Protein AF-A0A2T2W6N5-F1 (afdb_monomer_lite)

Structure (mmCIF, N/CA/C/O backbone):
data_AF-A0A2T2W6N5-F1
#
_entry.id   AF-A0A2T2W6N5-F1
#
loop_
_atom_site.group_PDB
_atom_site.id
_atom_site.type_symbol
_atom_site.label_atom_id
_atom_site.label_alt_id
_atom_site.label_comp_id
_atom_site.label_asym_id
_atom_site.label_entity_id
_atom_site.label_seq_id
_atom_site.pdbx_PDB_ins_code
_atom_site.Cartn_x
_atom_site.Cartn_y
_atom_site.Cartn_z
_atom_site.occupancy
_atom_site.B_iso_or_equiv
_atom_site.auth_seq_id
_atom_site.auth_comp_id
_atom_site.auth_asym_id
_atom_site.auth_atom_id
_atom_site.pdbx_PDB_model_num
ATOM 1 N N . MET A 1 1 ? 14.825 6.687 1.828 1.00 52.62 1 MET A N 1
ATOM 2 C CA . MET A 1 1 ? 13.732 6.452 0.862 1.00 52.62 1 MET A CA 1
ATOM 3 C C . MET A 1 1 ? 13.817 5.022 0.362 1.00 52.62 1 MET A 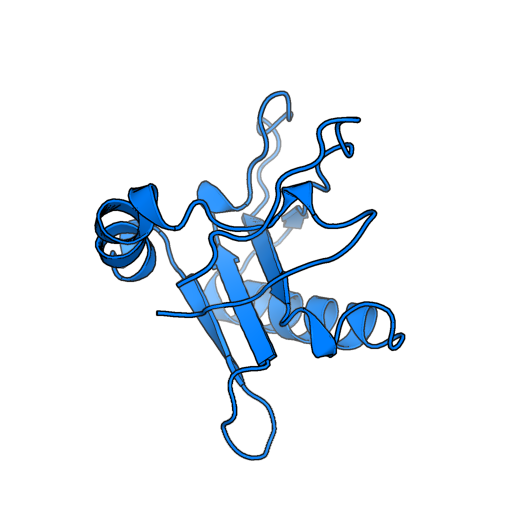C 1
ATOM 5 O O . MET A 1 1 ? 14.903 4.457 0.361 1.00 52.62 1 MET A O 1
ATOM 9 N N . VAL A 1 2 ? 12.685 4.425 0.011 1.00 59.97 2 VAL A N 1
ATOM 10 C CA . VAL A 1 2 ? 12.598 3.032 -0.422 1.00 59.97 2 VAL A CA 1
ATOM 11 C C . VAL A 1 2 ? 13.026 2.925 -1.896 1.00 59.97 2 VAL A C 1
ATOM 13 O O . VAL A 1 2 ? 12.306 3.387 -2.770 1.00 59.97 2 VAL A O 1
ATOM 16 N N . GLY A 1 3 ? 14.206 2.361 -2.173 1.00 71.75 3 GLY A N 1
ATOM 17 C CA . GLY A 1 3 ? 14.772 2.234 -3.529 1.00 71.75 3 GLY A CA 1
ATOM 18 C C . GLY A 1 3 ? 14.393 0.928 -4.234 1.00 71.75 3 GLY A C 1
ATOM 19 O O . GLY A 1 3 ? 15.275 0.185 -4.658 1.00 71.75 3 GLY A O 1
ATOM 20 N N . TRP A 1 4 ? 13.104 0.578 -4.277 1.00 85.62 4 TRP A N 1
ATOM 21 C CA . TRP A 1 4 ? 12.663 -0.674 -4.905 1.00 85.62 4 TRP A CA 1
ATOM 22 C C . TRP A 1 4 ? 12.628 -0.549 -6.426 1.00 85.62 4 TRP A C 1
ATOM 24 O O . TRP A 1 4 ? 12.006 0.361 -6.965 1.00 85.62 4 TRP A O 1
ATOM 34 N N . CYS A 1 5 ? 13.277 -1.502 -7.091 1.00 86.94 5 CYS A N 1
ATOM 35 C CA . CYS A 1 5 ? 13.325 -1.624 -8.541 1.00 86.94 5 CYS A CA 1
ATOM 36 C C . CYS A 1 5 ? 12.637 -2.925 -8.958 1.00 86.94 5 CYS A C 1
ATOM 38 O O . CYS A 1 5 ? 13.043 -4.015 -8.541 1.00 86.94 5 CYS A O 1
ATOM 40 N N . TYR A 1 6 ? 11.592 -2.800 -9.760 1.00 87.06 6 TYR A N 1
ATOM 41 C CA . TYR A 1 6 ? 10.828 -3.876 -10.360 1.00 87.06 6 TYR A CA 1
ATOM 42 C C . TYR A 1 6 ? 11.270 -4.071 -11.810 1.00 87.06 6 TYR A C 1
ATOM 44 O O . TYR A 1 6 ? 11.412 -3.111 -12.570 1.00 87.06 6 TYR A O 1
ATOM 52 N N . GLY A 1 7 ? 11.480 -5.329 -12.192 1.00 85.50 7 GLY A N 1
ATOM 53 C CA . GLY A 1 7 ? 11.613 -5.717 -13.593 1.00 85.50 7 GLY A CA 1
ATOM 54 C C . GLY A 1 7 ? 10.250 -5.947 -14.243 1.00 85.50 7 GLY A C 1
ATOM 55 O O . GLY A 1 7 ? 9.219 -5.970 -13.568 1.00 85.50 7 GLY A O 1
ATOM 56 N N . PHE A 1 8 ? 10.260 -6.184 -15.554 1.00 82.38 8 PHE A N 1
ATOM 57 C CA . PHE A 1 8 ? 9.063 -6.566 -16.302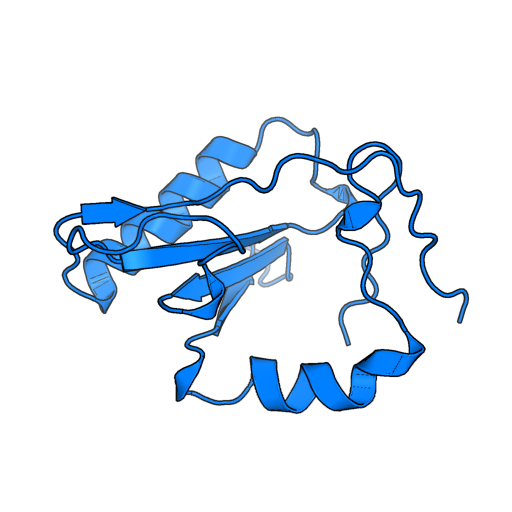 1.00 82.38 8 PHE A CA 1
ATOM 58 C C . PHE A 1 8 ? 8.368 -7.794 -15.674 1.00 82.38 8 PHE A C 1
ATOM 60 O O . PHE A 1 8 ? 9.062 -8.742 -15.288 1.00 82.38 8 PHE A O 1
ATOM 67 N N . PRO A 1 9 ? 7.023 -7.825 -15.583 1.00 84.50 9 PRO A N 1
ATOM 68 C CA . PRO A 1 9 ? 6.052 -6.836 -16.080 1.00 84.50 9 PRO A CA 1
ATOM 69 C C . PRO A 1 9 ? 5.644 -5.759 -15.058 1.00 84.50 9 PRO A C 1
ATOM 71 O O . PRO A 1 9 ? 4.635 -5.090 -15.241 1.00 84.50 9 PRO A O 1
ATOM 74 N N . TYR A 1 10 ? 6.369 -5.626 -13.946 1.00 85.38 10 TYR A N 1
ATOM 75 C CA . TYR A 1 10 ? 6.002 -4.752 -12.824 1.00 85.38 10 TYR A CA 1
ATOM 76 C C . TYR A 1 10 ? 6.746 -3.414 -12.827 1.00 85.38 10 TYR A C 1
ATOM 78 O O . TYR A 1 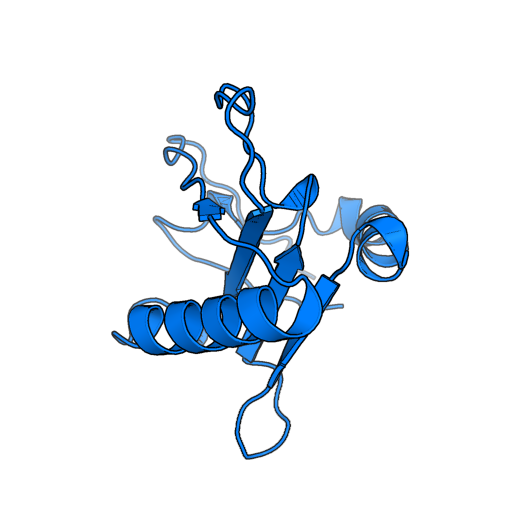10 ? 6.628 -2.636 -11.882 1.00 85.38 10 TYR A O 1
ATOM 86 N N . ASP A 1 11 ? 7.525 -3.145 -13.868 1.00 85.81 11 ASP A N 1
ATOM 87 C CA . ASP A 1 11 ? 8.361 -1.960 -14.004 1.00 85.81 11 ASP A CA 1
ATOM 88 C C . ASP A 1 11 ? 7.551 -0.655 -13.987 1.00 85.81 11 ASP A C 1
ATOM 90 O O . ASP A 1 11 ? 8.051 0.354 -13.500 1.00 85.81 11 ASP A O 1
ATOM 94 N N . ASP A 1 12 ? 6.266 -0.693 -14.350 1.00 83.31 12 ASP A N 1
ATOM 95 C CA . ASP A 1 12 ? 5.319 0.425 -14.214 1.00 83.31 12 ASP A CA 1
ATOM 96 C C . ASP A 1 12 ? 5.199 1.005 -12.787 1.00 83.31 12 ASP A C 1
ATOM 98 O O . ASP A 1 12 ? 4.822 2.177 -12.635 1.00 83.31 12 ASP A O 1
ATOM 102 N N . TYR A 1 13 ? 5.547 0.216 -11.762 1.00 83.44 13 TYR A N 1
ATOM 103 C CA . TYR A 1 13 ? 5.550 0.606 -10.346 1.00 83.44 13 TYR A CA 1
ATOM 104 C C . TYR A 1 13 ? 6.873 1.212 -9.861 1.00 83.44 13 TYR A C 1
ATOM 106 O O . TYR A 1 13 ? 6.969 1.608 -8.697 1.00 83.44 13 TYR A O 1
ATOM 114 N N . ASN A 1 14 ? 7.898 1.289 -10.714 1.00 86.06 14 ASN A N 1
ATOM 115 C CA . ASN A 1 14 ? 9.142 1.964 -10.362 1.00 86.06 14 ASN A CA 1
ATOM 116 C C . ASN A 1 14 ? 8.874 3.441 -10.073 1.00 86.06 14 ASN A C 1
ATOM 118 O O . ASN A 1 14 ? 8.269 4.152 -10.880 1.00 86.06 14 ASN A O 1
ATOM 122 N N . LEU A 1 15 ? 9.340 3.894 -8.909 1.00 78.44 15 LEU A N 1
ATOM 123 C CA . LEU A 1 15 ? 9.285 5.303 -8.556 1.00 78.44 15 LEU A CA 1
ATOM 124 C C . LEU A 1 15 ? 10.295 6.074 -9.403 1.00 78.44 15 LEU A C 1
ATOM 126 O O . LEU A 1 15 ? 11.436 5.649 -9.590 1.00 78.44 15 LEU A O 1
ATOM 130 N N . ASP A 1 16 ? 9.858 7.227 -9.890 1.00 75.06 16 ASP A N 1
ATOM 131 C CA . ASP A 1 16 ? 10.728 8.184 -10.553 1.00 75.06 16 ASP A CA 1
ATOM 132 C C . ASP A 1 16 ? 11.637 8.832 -9.499 1.00 75.06 16 ASP A C 1
ATOM 134 O O . ASP A 1 16 ? 11.156 9.505 -8.581 1.00 75.06 16 ASP A O 1
ATOM 138 N N . ALA A 1 17 ? 12.944 8.576 -9.594 1.00 66.81 17 ALA A N 1
ATOM 139 C CA . ALA A 1 17 ? 13.926 9.028 -8.611 1.00 66.81 17 ALA A CA 1
ATOM 140 C C . ALA A 1 17 ? 13.949 10.560 -8.489 1.00 66.81 17 ALA A C 1
ATOM 142 O O . ALA A 1 17 ? 14.138 11.088 -7.388 1.00 66.81 17 ALA A O 1
ATOM 143 N N . ASP A 1 18 ? 13.645 11.268 -9.578 1.00 68.88 18 ASP A N 1
ATOM 144 C CA . ASP A 1 18 ? 13.618 12.729 -9.613 1.00 68.88 18 ASP A CA 1
ATOM 145 C C . ASP A 1 18 ? 12.417 13.302 -8.839 1.00 68.88 18 ASP A C 1
ATOM 147 O O . ASP A 1 18 ? 12.461 14.432 -8.351 1.00 68.88 18 ASP A O 1
ATOM 151 N N . LYS A 1 19 ? 11.370 12.493 -8.619 1.00 68.75 19 LYS A N 1
ATOM 152 C CA . LYS A 1 19 ? 10.152 12.862 -7.867 1.00 68.75 19 LYS A CA 1
ATOM 153 C C . LYS A 1 19 ? 10.185 12.458 -6.395 1.00 68.75 19 LYS A C 1
ATOM 155 O O . LYS A 1 19 ? 9.232 12.695 -5.655 1.00 68.75 19 LYS A O 1
ATOM 160 N N . SER A 1 20 ? 11.292 11.872 -5.945 1.00 67.06 20 SER A N 1
ATOM 161 C CA . SER A 1 20 ? 11.519 11.452 -4.557 1.00 67.06 20 SER A CA 1
ATOM 162 C C . SER A 1 20 ? 11.133 12.521 -3.521 1.00 67.06 20 SER A C 1
ATOM 164 O O . SER A 1 20 ? 10.426 12.233 -2.551 1.00 67.06 20 SER A O 1
ATOM 166 N N . HIS A 1 21 ? 11.549 13.767 -3.744 1.00 67.56 21 HIS A N 1
ATOM 167 C CA . HIS A 1 21 ? 11.325 14.892 -2.832 1.00 67.56 21 HIS A CA 1
ATOM 168 C C . HIS A 1 21 ? 9.838 15.233 -2.627 1.00 67.56 21 HIS A C 1
ATOM 170 O O . HIS A 1 21 ? 9.466 15.703 -1.554 1.00 67.56 21 HIS A O 1
ATOM 176 N N . GLU A 1 22 ? 8.983 14.951 -3.612 1.00 71.75 22 GLU A N 1
ATOM 177 C CA . GLU A 1 22 ? 7.536 15.199 -3.554 1.00 71.75 22 GLU A CA 1
ATOM 178 C C . GLU A 1 22 ? 6.774 14.036 -2.901 1.00 71.75 22 GLU A C 1
ATOM 180 O O . GLU A 1 22 ? 5.757 14.238 -2.238 1.00 71.75 22 GLU A O 1
ATOM 185 N N . ILE A 1 23 ? 7.293 12.812 -3.035 1.00 78.75 23 ILE A N 1
ATOM 186 C CA . ILE A 1 23 ? 6.659 11.595 -2.510 1.00 78.75 23 ILE A CA 1
ATOM 187 C C . ILE A 1 23 ? 6.780 11.523 -0.982 1.00 78.75 23 ILE A C 1
ATOM 189 O O . ILE A 1 23 ? 5.846 11.103 -0.301 1.00 78.75 23 ILE A O 1
ATOM 193 N N . SER A 1 24 ? 7.917 11.937 -0.410 1.00 80.81 24 SER A N 1
ATOM 194 C CA . SER A 1 24 ? 8.152 11.758 1.031 1.00 80.81 24 SER A CA 1
ATOM 195 C C . SER A 1 24 ? 7.143 12.497 1.925 1.00 80.81 24 SER A C 1
ATOM 197 O O . SER A 1 24 ? 6.654 11.860 2.857 1.00 80.81 24 SER A O 1
ATOM 199 N N . PRO A 1 25 ? 6.801 13.784 1.693 1.00 87.62 25 PRO A N 1
ATOM 200 C CA . PRO A 1 25 ? 5.775 14.475 2.478 1.00 87.62 25 PRO A CA 1
ATOM 201 C C . PRO A 1 25 ? 4.389 13.842 2.327 1.00 87.62 25 PRO A C 1
ATOM 203 O O . PRO A 1 25 ? 3.646 13.759 3.300 1.00 87.62 25 PRO A O 1
ATOM 206 N N . TYR A 1 26 ? 4.063 13.356 1.126 1.00 88.12 26 TYR A N 1
ATOM 207 C CA . TYR A 1 26 ? 2.785 12.708 0.846 1.00 88.12 26 TYR A CA 1
ATOM 208 C C . TYR A 1 26 ? 2.601 11.424 1.668 1.00 88.12 26 TYR A C 1
ATOM 210 O O . TYR A 1 26 ? 1.558 11.235 2.288 1.00 88.12 26 TYR A O 1
ATOM 218 N N . LEU A 1 27 ? 3.634 10.578 1.747 1.00 86.94 27 LEU A N 1
ATOM 219 C CA . LEU A 1 27 ? 3.585 9.317 2.498 1.00 86.94 27 LEU A CA 1
ATOM 220 C C . LEU A 1 27 ? 3.458 9.502 4.018 1.00 86.94 27 LEU A C 1
ATOM 222 O O . LEU A 1 27 ? 2.988 8.595 4.698 1.00 86.94 27 LEU A O 1
ATOM 226 N N . VAL A 1 28 ? 3.909 10.636 4.565 1.00 89.38 28 VAL A N 1
ATOM 227 C CA . VAL A 1 28 ? 3.875 10.897 6.017 1.00 89.38 28 VAL A CA 1
ATOM 228 C C . VAL A 1 28 ? 2.716 11.792 6.449 1.00 89.38 28 VAL A C 1
ATOM 230 O O . VAL A 1 28 ? 2.518 11.964 7.651 1.00 89.38 28 VAL A O 1
ATOM 233 N N . ASP A 1 29 ? 1.949 12.358 5.511 1.00 92.62 29 ASP A N 1
ATOM 234 C CA . ASP A 1 29 ? 0.731 13.098 5.842 1.00 92.62 29 ASP A CA 1
ATOM 235 C C . ASP A 1 29 ? -0.319 12.116 6.398 1.00 92.62 29 ASP A C 1
ATOM 237 O O . ASP A 1 29 ? -0.764 11.213 5.678 1.00 92.62 29 ASP A O 1
ATOM 241 N N . PRO A 1 30 ? -0.771 12.286 7.658 1.00 91.25 30 PRO A N 1
ATOM 242 C CA . PRO A 1 30 ? -1.775 11.414 8.261 1.00 91.25 30 PRO A CA 1
ATOM 243 C C . PRO A 1 30 ? -3.086 11.321 7.470 1.00 91.25 30 PRO A C 1
ATOM 245 O O . PRO A 1 30 ? -3.823 10.354 7.641 1.00 91.25 30 PRO A O 1
ATOM 248 N N . LYS A 1 31 ? -3.396 12.304 6.613 1.00 92.81 31 LYS A N 1
ATOM 249 C CA . LYS A 1 31 ? -4.591 12.293 5.754 1.00 92.81 31 LYS A CA 1
ATOM 250 C C . LYS A 1 31 ? -4.550 11.218 4.672 1.00 92.81 31 LYS A C 1
ATOM 252 O O . LYS A 1 31 ? -5.612 10.800 4.222 1.00 92.81 31 LYS A O 1
ATOM 257 N N . ASN A 1 32 ? -3.356 10.794 4.263 1.00 93.06 32 ASN A N 1
ATOM 258 C CA . ASN A 1 32 ? -3.172 9.778 3.226 1.00 93.06 32 ASN A CA 1
ATOM 259 C C . ASN A 1 32 ? -3.100 8.351 3.804 1.00 93.06 32 ASN A C 1
ATOM 261 O O . ASN A 1 32 ? -3.100 7.383 3.051 1.00 93.06 32 ASN A O 1
ATOM 265 N N . ASP A 1 33 ? -3.065 8.234 5.137 1.00 95.62 33 ASP A N 1
ATOM 266 C CA . ASP A 1 33 ? -3.233 6.996 5.908 1.00 95.62 33 ASP A CA 1
ATOM 267 C C . ASP A 1 33 ? -2.369 5.818 5.427 1.00 95.62 33 ASP A C 1
ATOM 269 O O . ASP A 1 33 ? -2.849 4.701 5.214 1.00 95.62 33 ASP A O 1
ATOM 273 N N . PHE A 1 34 ? -1.073 6.084 5.259 1.00 95.31 34 PHE A N 1
ATOM 274 C CA . PHE A 1 34 ? -0.070 5.083 4.913 1.00 95.31 34 PHE A CA 1
ATOM 275 C C . PHE A 1 34 ? 0.447 4.320 6.135 1.00 95.31 34 PHE A C 1
ATOM 277 O O . PHE A 1 34 ? 0.686 4.881 7.206 1.00 95.31 34 PHE A O 1
ATOM 284 N N . TRP A 1 35 ? 0.705 3.029 5.936 1.00 94.75 35 TRP A N 1
ATOM 285 C CA . TRP A 1 35 ? 1.220 2.112 6.947 1.00 94.75 35 TRP A CA 1
ATOM 286 C C . TRP A 1 35 ? 2.328 1.237 6.377 1.00 94.75 35 TRP A C 1
ATOM 288 O O . TRP A 1 35 ? 2.248 0.753 5.249 1.00 94.75 35 TRP A O 1
ATOM 298 N N . ALA A 1 36 ? 3.354 0.989 7.188 1.00 94.31 36 ALA A N 1
ATOM 299 C CA . ALA A 1 36 ? 4.397 0.027 6.865 1.00 94.31 36 ALA A CA 1
ATOM 300 C C . ALA A 1 36 ? 3.910 -1.410 7.104 1.00 94.31 36 ALA A C 1
ATOM 302 O O . ALA A 1 36 ? 3.284 -1.708 8.123 1.00 94.31 36 ALA A O 1
ATOM 303 N N . ILE A 1 37 ? 4.267 -2.316 6.196 1.00 95.19 37 ILE A N 1
ATOM 304 C CA . ILE A 1 37 ? 4.113 -3.760 6.371 1.00 95.19 37 ILE A CA 1
ATOM 305 C C . ILE A 1 37 ? 5.475 -4.310 6.787 1.00 95.19 37 ILE A C 1
ATOM 307 O O . ILE A 1 37 ? 6.429 -4.289 6.004 1.00 95.19 37 ILE A O 1
ATOM 311 N N . LEU A 1 38 ? 5.559 -4.786 8.027 1.00 95.12 38 LEU A N 1
ATOM 312 C CA . LEU A 1 38 ? 6.783 -5.329 8.610 1.00 95.12 38 LEU A CA 1
ATOM 313 C C . LEU A 1 38 ? 6.687 -6.849 8.756 1.00 95.12 38 LEU A C 1
ATOM 315 O O . LEU A 1 38 ? 5.623 -7.382 9.084 1.00 95.12 38 LEU A O 1
ATOM 319 N N . ASN A 1 39 ? 7.801 -7.550 8.554 1.00 93.25 39 ASN A N 1
ATOM 320 C CA . ASN A 1 39 ? 7.891 -8.962 8.920 1.00 93.25 39 ASN A CA 1
ATOM 321 C C . ASN A 1 39 ? 8.098 -9.149 10.433 1.00 93.25 39 ASN A C 1
ATOM 323 O O . ASN A 1 39 ? 8.156 -8.195 11.210 1.00 93.25 39 ASN A O 1
ATOM 327 N N . ARG A 1 40 ? 8.223 -10.409 10.868 1.00 92.38 40 ARG A N 1
ATOM 328 C CA . ARG A 1 40 ? 8.415 -10.754 12.288 1.00 92.38 40 ARG A CA 1
ATOM 329 C C . ARG A 1 40 ? 9.728 -10.228 12.869 1.00 92.38 40 ARG A C 1
ATOM 331 O O . ARG A 1 40 ? 9.828 -10.093 14.082 1.00 92.38 40 ARG A O 1
ATOM 338 N N . GLN A 1 41 ? 10.716 -9.959 12.022 1.00 95.50 41 GLN A N 1
ATOM 339 C CA . GLN A 1 41 ? 12.010 -9.390 12.384 1.00 95.50 41 GLN A CA 1
ATOM 340 C C . GLN A 1 41 ? 11.979 -7.851 12.408 1.00 95.50 41 GLN A C 1
ATOM 342 O O . GLN A 1 41 ? 12.980 -7.231 12.752 1.00 95.50 41 GLN A O 1
ATOM 347 N N . GLY A 1 42 ? 10.841 -7.227 12.077 1.00 94.25 42 GLY A N 1
ATOM 348 C CA . GLY A 1 42 ? 10.697 -5.773 12.002 1.00 94.25 42 GLY A CA 1
ATOM 349 C C . GLY A 1 42 ? 11.213 -5.165 10.696 1.00 94.25 42 GLY A C 1
ATOM 350 O O . GLY A 1 42 ? 11.332 -3.947 10.600 1.00 94.25 42 GLY A O 1
ATOM 351 N N . GLU A 1 43 ? 11.516 -5.979 9.685 1.00 94.44 43 GLU A N 1
ATOM 352 C CA . GLU A 1 43 ? 12.018 -5.500 8.398 1.00 94.44 43 GLU A CA 1
ATOM 353 C C . GLU A 1 43 ? 10.866 -5.082 7.482 1.00 94.44 43 GLU A C 1
ATOM 355 O O . GLU A 1 43 ? 9.823 -5.739 7.426 1.00 94.44 43 GLU A O 1
ATOM 360 N N . LEU A 1 44 ? 11.078 -4.009 6.716 1.00 93.25 44 LEU A N 1
ATOM 361 C CA . LEU A 1 44 ? 10.103 -3.497 5.759 1.00 93.25 44 LEU A CA 1
ATOM 362 C C . LEU A 1 44 ? 9.941 -4.456 4.569 1.00 93.25 44 LEU A C 1
ATOM 364 O O . LEU A 1 44 ? 10.869 -4.641 3.774 1.00 93.25 44 LEU A O 1
ATOM 368 N N . GLU A 1 45 ? 8.745 -5.022 4.424 1.00 95.00 45 GLU A N 1
ATOM 369 C CA . GLU A 1 45 ? 8.356 -5.873 3.291 1.00 95.00 45 GLU A CA 1
ATOM 370 C C . GLU A 1 45 ? 7.381 -5.180 2.332 1.00 95.00 45 GLU A C 1
ATOM 372 O O . GLU A 1 45 ? 7.199 -5.636 1.205 1.00 95.00 45 GLU A O 1
ATOM 377 N N . GLY A 1 46 ? 6.748 -4.088 2.753 1.00 93.25 46 GLY A N 1
ATOM 378 C CA . GLY A 1 46 ? 5.702 -3.435 1.978 1.00 93.25 46 GLY A CA 1
ATOM 379 C C . GLY A 1 46 ? 5.170 -2.174 2.645 1.00 93.25 46 GLY A C 1
ATOM 380 O O . GLY A 1 46 ? 5.599 -1.794 3.735 1.00 93.25 46 GLY A O 1
ATOM 381 N N . PHE A 1 47 ? 4.182 -1.570 2.008 1.00 93.50 47 PHE A N 1
ATOM 382 C CA . PHE A 1 47 ? 3.323 -0.546 2.584 1.00 93.50 47 PHE A CA 1
ATOM 383 C C . PHE A 1 47 ? 1.882 -0.753 2.114 1.00 93.50 47 PHE A C 1
ATOM 385 O O . PHE A 1 47 ? 1.632 -1.411 1.099 1.00 93.50 47 PHE A O 1
ATOM 392 N N . CYS A 1 48 ? 0.935 -0.177 2.842 1.00 95.38 48 CYS A N 1
ATOM 393 C CA . CYS A 1 48 ? -0.440 -0.025 2.388 1.00 95.38 48 CYS A CA 1
ATOM 394 C C . CYS A 1 48 ? -0.972 1.374 2.696 1.00 95.38 48 CYS A C 1
ATOM 396 O O . CYS A 1 48 ? -0.431 2.068 3.555 1.00 95.38 48 CYS A O 1
ATOM 398 N N . SER A 1 49 ? -2.028 1.767 1.993 1.00 95.62 49 SER A N 1
ATOM 399 C CA . SER A 1 49 ? -2.776 3.004 2.218 1.00 95.62 49 SER A CA 1
ATOM 400 C C . SER A 1 49 ? -4.270 2.705 2.302 1.00 95.62 49 SER A C 1
ATOM 402 O O . SER A 1 49 ? -4.751 1.725 1.719 1.00 95.62 49 SER A O 1
ATOM 404 N N . PHE A 1 50 ? -5.003 3.535 3.043 1.00 96.06 50 PHE A N 1
ATOM 405 C CA . PHE A 1 50 ? -6.452 3.426 3.194 1.00 96.06 50 PHE A CA 1
ATOM 406 C C . PHE A 1 50 ? -7.135 4.728 2.762 1.00 96.06 50 PHE A C 1
ATOM 408 O O . PHE A 1 50 ? -6.924 5.785 3.349 1.00 96.06 50 PHE A O 1
ATOM 415 N N . GLY A 1 51 ? -7.996 4.651 1.749 1.00 94.19 51 GLY A N 1
ATOM 416 C CA . GLY A 1 51 ? -8.697 5.804 1.187 1.00 94.19 51 GLY A CA 1
ATOM 417 C C . GLY A 1 51 ? -8.218 6.160 -0.217 1.00 94.19 51 GLY A C 1
ATOM 418 O O . GLY A 1 51 ? -7.904 5.280 -1.012 1.00 94.19 51 GLY A O 1
ATOM 419 N N . ALA A 1 52 ? -8.212 7.455 -0.542 1.00 92.38 52 ALA A N 1
ATOM 420 C CA . ALA A 1 52 ? -8.117 7.939 -1.922 1.00 92.38 52 ALA A CA 1
ATOM 421 C C . ALA A 1 52 ? -6.859 7.475 -2.682 1.00 92.38 52 ALA A C 1
ATOM 423 O O . ALA A 1 52 ? -6.924 7.309 -3.893 1.00 92.38 52 ALA A O 1
ATOM 424 N N . ASP A 1 53 ? -5.746 7.217 -1.993 1.00 91.06 53 ASP A N 1
ATOM 425 C CA . ASP A 1 53 ? -4.525 6.686 -2.616 1.00 91.06 53 ASP A CA 1
ATOM 426 C C . ASP A 1 53 ? -4.708 5.264 -3.193 1.00 91.06 53 ASP A C 1
ATOM 428 O O . ASP A 1 53 ? -4.074 4.897 -4.177 1.00 91.06 53 ASP A O 1
ATOM 432 N N . GLY A 1 54 ? -5.645 4.477 -2.651 1.00 90.44 54 GLY A N 1
ATOM 433 C CA . GLY A 1 54 ? -6.013 3.161 -3.186 1.00 90.44 54 GLY A CA 1
ATOM 434 C C . GLY A 1 54 ? -6.848 3.204 -4.474 1.00 90.44 54 GLY A C 1
ATOM 435 O O . GLY A 1 54 ? -7.213 2.152 -5.004 1.00 90.44 54 GLY A O 1
ATOM 436 N N . GLN A 1 55 ? -7.187 4.395 -4.972 1.00 92.25 55 GLN A N 1
ATOM 437 C CA . GLN A 1 55 ? -7.989 4.592 -6.176 1.00 92.25 55 GLN A CA 1
ATOM 438 C C . GLN A 1 55 ? -7.089 4.749 -7.410 1.00 92.25 55 GLN A C 1
ATOM 440 O O . GLN A 1 55 ? -6.156 5.546 -7.431 1.00 92.25 55 GLN A O 1
ATOM 445 N N . ALA A 1 56 ? -7.404 4.032 -8.488 1.00 85.88 56 ALA A N 1
ATOM 446 C CA . ALA A 1 56 ? -6.793 4.234 -9.799 1.00 85.88 56 ALA A CA 1
ATOM 447 C C . ALA A 1 56 ? -7.646 5.145 -10.701 1.00 85.88 56 ALA A C 1
ATOM 449 O O . ALA A 1 56 ? -8.874 5.229 -10.576 1.00 85.88 56 ALA A O 1
ATOM 450 N N . SER A 1 57 ? -6.999 5.786 -11.674 1.00 84.56 57 SER A N 1
ATOM 451 C CA . SER A 1 57 ? -7.695 6.555 -12.711 1.00 84.56 57 SER A CA 1
ATOM 452 C C . SER A 1 57 ? -8.678 5.672 -13.491 1.00 84.56 57 SER A C 1
ATOM 454 O O . SER A 1 57 ? -8.336 4.561 -13.889 1.00 84.56 57 SER A O 1
ATOM 456 N N . GLY A 1 58 ? -9.896 6.173 -13.716 1.00 84.94 58 GLY A N 1
ATOM 457 C CA . GLY A 1 58 ? -10.945 5.463 -14.460 1.00 84.94 58 GLY A CA 1
ATOM 458 C C . GLY A 1 58 ? -11.763 4.441 -13.657 1.00 84.94 58 GLY A C 1
ATOM 459 O O . GLY A 1 58 ? -12.592 3.755 -14.247 1.00 84.94 58 GLY A O 1
ATOM 460 N N . GLY A 1 59 ? -11.558 4.327 -12.339 1.00 85.50 59 GLY A N 1
ATOM 461 C CA . GLY A 1 59 ? -12.395 3.483 -11.477 1.00 85.50 59 GLY A CA 1
ATOM 462 C C . GLY A 1 59 ? -13.744 4.115 -11.102 1.00 85.50 59 GLY A C 1
ATOM 463 O O . GLY A 1 59 ? -13.895 5.337 -11.114 1.00 85.50 59 GLY A O 1
ATOM 464 N N . ASP A 1 60 ? -14.716 3.272 -10.736 1.00 89.38 60 ASP A N 1
ATOM 465 C CA . ASP A 1 60 ? -15.999 3.687 -10.152 1.00 89.38 60 ASP A CA 1
ATOM 466 C C . ASP A 1 60 ? -15.952 3.585 -8.618 1.00 89.38 60 ASP A C 1
ATOM 468 O O . ASP A 1 60 ? -15.844 2.499 -8.036 1.00 89.38 60 ASP A O 1
ATOM 472 N N . TYR A 1 61 ? -16.060 4.743 -7.967 1.00 92.31 61 TYR A N 1
ATOM 473 C CA . TYR A 1 61 ? -15.997 4.894 -6.513 1.00 92.31 61 TYR A CA 1
ATOM 474 C C . TYR A 1 61 ? -17.341 5.309 -5.897 1.00 92.31 61 TYR A C 1
ATOM 476 O O . TYR A 1 61 ? -17.385 5.719 -4.740 1.00 92.31 61 TYR A O 1
ATOM 484 N N . SER A 1 62 ? -18.442 5.191 -6.650 1.00 92.12 62 SER A N 1
ATOM 485 C CA . SER A 1 62 ? -19.791 5.555 -6.194 1.00 92.12 62 SER A CA 1
ATOM 486 C C . SER A 1 62 ? -20.303 4.655 -5.063 1.00 92.12 62 SER A C 1
ATOM 488 O O . SER A 1 62 ? -20.972 5.120 -4.137 1.00 92.12 62 SER A O 1
ATOM 490 N N . ALA A 1 63 ? -19.947 3.368 -5.096 1.00 92.62 63 ALA A N 1
ATOM 491 C CA . ALA A 1 63 ? -20.234 2.432 -4.019 1.00 92.62 63 ALA A CA 1
ATOM 492 C C . ALA A 1 63 ? -19.339 2.703 -2.800 1.00 92.62 63 ALA A C 1
ATOM 494 O O . ALA A 1 63 ? -18.114 2.831 -2.920 1.00 92.62 63 ALA A O 1
ATOM 495 N N . LYS A 1 64 ? -19.956 2.726 -1.611 1.00 93.25 64 LYS A N 1
ATOM 496 C CA . LYS A 1 64 ? -19.265 2.919 -0.333 1.00 93.25 64 LYS A CA 1
ATOM 497 C C . LYS A 1 64 ? -18.404 1.698 0.006 1.00 93.25 64 LYS A C 1
ATOM 499 O O . LYS A 1 64 ? -18.911 0.696 0.501 1.00 93.25 64 LYS A O 1
ATOM 504 N N . ALA A 1 65 ? -17.100 1.835 -0.180 1.00 95.81 65 ALA A N 1
ATOM 505 C CA . ALA A 1 65 ? -16.084 0.878 0.238 1.00 95.81 65 ALA A CA 1
ATOM 506 C C . ALA A 1 65 ? -14.838 1.630 0.719 1.00 95.81 65 ALA A C 1
ATOM 508 O O . ALA A 1 65 ? -14.646 2.796 0.374 1.00 95.81 65 ALA A O 1
ATOM 509 N N . LEU A 1 66 ? -14.006 0.972 1.525 1.00 96.56 66 LEU A N 1
ATOM 510 C CA . LEU A 1 66 ? -12.671 1.474 1.827 1.00 96.56 66 LEU A CA 1
ATOM 511 C C . LEU A 1 66 ? -11.714 1.029 0.722 1.00 96.56 66 LEU A C 1
ATOM 513 O O . LEU A 1 66 ? -11.529 -0.171 0.516 1.00 96.56 66 LEU A O 1
ATOM 517 N N . ASP A 1 67 ? -11.128 1.997 0.030 1.00 96.50 67 ASP A N 1
ATOM 518 C CA . ASP A 1 67 ? -10.122 1.768 -1.001 1.00 96.50 67 ASP A CA 1
ATOM 519 C C . ASP A 1 67 ? -8.763 1.457 -0.368 1.00 96.50 67 ASP A C 1
ATOM 521 O O . ASP A 1 67 ? -8.380 2.078 0.626 1.00 96.50 67 ASP A O 1
ATOM 525 N N . ILE A 1 68 ? -8.057 0.470 -0.916 1.00 95.94 68 ILE A N 1
ATOM 526 C CA . ILE A 1 68 ? -6.790 -0.024 -0.372 1.00 95.94 68 ILE A CA 1
ATOM 527 C C . ILE A 1 68 ? -5.720 -0.021 -1.464 1.00 95.94 68 ILE A C 1
ATOM 529 O O . ILE A 1 68 ? -5.858 -0.719 -2.472 1.00 95.94 68 ILE A O 1
ATOM 533 N N . GLY A 1 69 ? -4.625 0.698 -1.212 1.00 93.56 69 GLY A N 1
ATOM 534 C CA . GLY A 1 69 ? -3.373 0.576 -1.958 1.00 93.56 69 GLY A CA 1
ATOM 535 C C . GLY A 1 69 ? -2.417 -0.397 -1.265 1.00 93.56 69 GLY A C 1
ATOM 536 O O . GLY A 1 69 ? -2.346 -0.429 -0.036 1.00 93.56 69 GLY A O 1
ATOM 537 N N . ILE A 1 70 ? -1.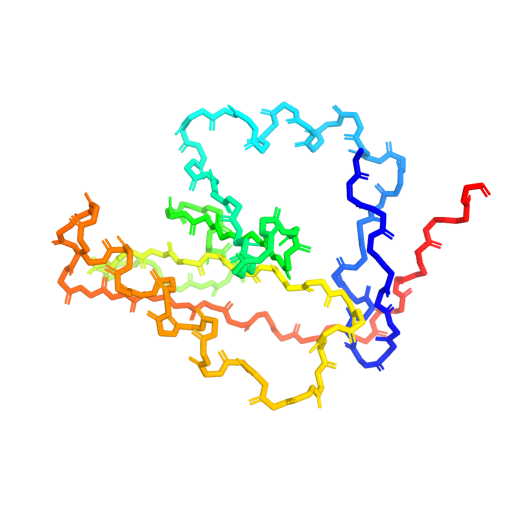682 -1.212 -2.031 1.00 92.81 70 ILE A N 1
ATOM 538 C CA . ILE A 1 70 ? -0.644 -2.115 -1.503 1.00 92.81 70 ILE A CA 1
ATOM 539 C C . ILE A 1 70 ? 0.584 -2.064 -2.414 1.00 92.81 70 ILE A C 1
ATOM 541 O O . ILE A 1 70 ? 0.481 -2.331 -3.610 1.00 92.81 70 ILE A O 1
ATOM 545 N N . GLY A 1 71 ? 1.751 -1.792 -1.830 1.00 90.44 71 GLY A N 1
ATOM 546 C CA . GLY A 1 71 ? 3.055 -1.926 -2.479 1.00 90.44 71 GLY A CA 1
ATOM 547 C C . GLY A 1 71 ? 3.923 -2.934 -1.731 1.00 90.44 71 GLY A C 1
ATOM 548 O O . GLY A 1 71 ? 4.052 -2.850 -0.512 1.00 90.44 71 GLY A O 1
ATOM 549 N N . ILE A 1 72 ? 4.523 -3.891 -2.441 1.00 92.31 72 ILE A N 1
ATOM 550 C CA . ILE A 1 72 ? 5.356 -4.954 -1.856 1.00 92.31 72 ILE A CA 1
ATOM 551 C C . ILE A 1 72 ? 6.768 -4.850 -2.399 1.00 92.31 72 ILE A C 1
ATOM 553 O O . ILE A 1 72 ? 6.953 -4.689 -3.599 1.00 92.31 72 ILE A O 1
ATOM 557 N N . ARG A 1 73 ? 7.756 -5.025 -1.525 1.00 91.88 73 ARG A N 1
ATOM 558 C CA . ARG A 1 73 ? 9.170 -4.991 -1.883 1.00 91.88 73 ARG A CA 1
ATOM 559 C C . ARG A 1 73 ? 9.481 -5.866 -3.094 1.00 91.88 73 ARG A C 1
ATOM 561 O O . ARG A 1 73 ? 9.060 -7.022 -3.157 1.00 91.88 73 ARG A O 1
ATOM 568 N N . SER A 1 74 ? 10.232 -5.317 -4.049 1.00 90.56 74 SER A N 1
ATOM 569 C CA . SER A 1 74 ? 10.380 -5.921 -5.376 1.00 90.56 74 SER A CA 1
ATOM 570 C C . SER A 1 74 ? 11.010 -7.319 -5.367 1.00 90.56 74 SER A C 1
ATOM 572 O O . SER A 1 74 ? 10.581 -8.176 -6.135 1.00 90.56 74 SER A O 1
ATOM 574 N N . ASP A 1 75 ? 11.941 -7.607 -4.452 1.00 90.44 75 ASP A N 1
ATOM 575 C CA . ASP A 1 75 ? 12.554 -8.936 -4.287 1.00 90.44 75 ASP A CA 1
ATOM 576 C C . ASP A 1 75 ? 11.594 -10.000 -3.714 1.00 90.44 75 ASP A C 1
ATOM 578 O O . ASP A 1 75 ? 11.907 -11.195 -3.766 1.00 90.44 75 ASP A O 1
ATOM 582 N N . LEU A 1 76 ? 10.441 -9.592 -3.170 1.00 91.06 76 LEU A N 1
ATOM 583 C CA . LEU A 1 76 ? 9.412 -10.465 -2.591 1.00 91.06 76 LEU A CA 1
ATOM 584 C C . LEU A 1 76 ? 8.248 -10.747 -3.555 1.00 91.06 76 LEU A C 1
ATOM 586 O O . LEU A 1 76 ? 7.462 -11.672 -3.314 1.00 91.06 76 LEU A O 1
ATOM 590 N N . VAL A 1 77 ? 8.143 -9.993 -4.652 1.00 89.88 77 VAL A N 1
ATOM 591 C CA . VAL A 1 77 ? 7.141 -10.218 -5.703 1.00 89.88 77 VAL A CA 1
ATOM 592 C C . VAL A 1 77 ? 7.402 -11.560 -6.404 1.00 89.88 77 VAL A C 1
ATOM 594 O O . VAL A 1 77 ? 8.532 -12.032 -6.492 1.00 89.88 77 VAL A O 1
ATOM 597 N N . GLY A 1 78 ? 6.339 -12.237 -6.851 1.00 85.94 78 GLY A N 1
ATOM 598 C CA . GLY A 1 78 ? 6.438 -13.529 -7.549 1.00 85.94 78 GLY A CA 1
ATOM 599 C C . GLY A 1 78 ? 6.670 -14.752 -6.649 1.00 85.94 78 GLY A C 1
ATOM 600 O O . GLY A 1 78 ? 6.682 -15.875 -7.140 1.00 85.94 78 GLY A O 1
ATOM 601 N N . ARG A 1 79 ? 6.778 -14.582 -5.323 1.00 89.00 79 ARG A N 1
ATOM 602 C CA . ARG A 1 79 ? 7.031 -15.686 -4.370 1.00 89.00 79 ARG A CA 1
ATOM 603 C C . ARG A 1 79 ? 5.775 -16.355 -3.796 1.00 89.00 79 ARG A C 1
ATOM 605 O O . ARG A 1 79 ? 5.845 -17.019 -2.767 1.00 89.00 79 ARG A O 1
ATOM 612 N N . GLY A 1 80 ? 4.600 -16.121 -4.384 1.00 90.19 80 GLY A N 1
ATOM 613 C CA . GLY A 1 80 ? 3.333 -16.705 -3.912 1.00 90.19 80 GLY A CA 1
ATOM 614 C C . GLY A 1 80 ? 2.803 -16.158 -2.574 1.00 90.19 80 GLY A C 1
ATOM 615 O O . GLY A 1 80 ? 1.833 -16.688 -2.038 1.00 90.19 80 GLY A O 1
ATOM 616 N N . ARG A 1 81 ? 3.389 -15.080 -2.031 1.00 90.25 81 ARG A N 1
ATOM 617 C CA . ARG A 1 81 ? 3.000 -14.487 -0.731 1.00 90.25 81 ARG A CA 1
ATOM 618 C C . ARG A 1 81 ? 1.852 -13.472 -0.807 1.00 90.25 81 ARG A C 1
ATOM 620 O O . ARG A 1 81 ? 1.394 -12.999 0.228 1.00 90.25 81 ARG A O 1
ATOM 627 N N . GLY A 1 82 ? 1.343 -13.160 -2.002 1.00 89.62 82 GLY A N 1
ATOM 628 C CA . GLY A 1 82 ? 0.339 -12.102 -2.210 1.00 89.62 82 GLY A CA 1
ATOM 629 C C . GLY A 1 82 ? -0.910 -12.240 -1.331 1.00 89.62 82 GLY A C 1
ATOM 630 O O . GLY A 1 82 ? -1.358 -11.261 -0.739 1.00 89.62 82 GLY A O 1
ATOM 631 N N . LYS A 1 83 ? -1.416 -13.468 -1.155 1.00 92.25 83 LYS A N 1
ATOM 632 C CA . LYS A 1 83 ? -2.567 -13.738 -0.279 1.00 92.25 83 LYS A CA 1
ATOM 633 C C . LYS A 1 83 ? -2.303 -13.337 1.175 1.00 92.25 83 LYS A C 1
ATOM 635 O O . LYS A 1 83 ? -3.188 -12.776 1.809 1.00 92.25 83 LYS A O 1
ATOM 640 N N . GLN A 1 84 ? -1.100 -13.599 1.689 1.00 93.44 84 GLN A N 1
ATOM 641 C CA . GLN A 1 84 ? -0.741 -13.280 3.074 1.00 93.44 84 GLN A CA 1
ATOM 642 C C . GLN A 1 84 ? -0.743 -11.767 3.304 1.00 93.44 84 GLN A C 1
ATOM 644 O O . GLN A 1 84 ? -1.311 -11.300 4.288 1.00 93.44 84 GLN A O 1
ATOM 649 N N . TYR A 1 85 ? -0.169 -11.003 2.370 1.00 94.62 85 TYR A N 1
ATOM 650 C CA . TYR A 1 85 ? -0.184 -9.542 2.437 1.00 94.62 85 TYR A CA 1
ATOM 651 C C . TYR A 1 85 ? -1.605 -8.984 2.355 1.00 94.62 85 TYR A C 1
ATOM 653 O O . TYR A 1 85 ? -1.995 -8.184 3.201 1.00 94.62 85 TYR A O 1
ATOM 661 N N . ALA A 1 86 ? -2.403 -9.455 1.393 1.00 93.75 86 ALA A N 1
ATOM 662 C CA . ALA A 1 86 ? -3.784 -9.010 1.233 1.00 93.75 86 ALA A CA 1
ATOM 663 C C . ALA A 1 86 ? -4.634 -9.289 2.485 1.00 93.75 86 ALA A C 1
ATOM 665 O O . ALA A 1 86 ? -5.393 -8.423 2.912 1.00 93.75 86 ALA A O 1
ATOM 666 N N . GLN A 1 87 ? -4.480 -10.465 3.103 1.00 94.88 87 GLN A N 1
ATOM 667 C CA . GLN A 1 87 ? -5.186 -10.816 4.340 1.00 94.88 87 GLN A CA 1
ATOM 668 C C . GLN A 1 87 ? -4.789 -9.904 5.504 1.00 94.88 87 GLN A C 1
ATOM 670 O O . GLN A 1 87 ? -5.668 -9.339 6.147 1.00 94.88 87 GLN A O 1
ATOM 675 N N . ALA A 1 88 ? -3.488 -9.700 5.729 1.00 94.62 88 ALA A N 1
ATOM 676 C CA . ALA A 1 88 ? -3.008 -8.842 6.812 1.00 94.62 88 ALA A CA 1
ATOM 677 C C . ALA A 1 88 ? -3.516 -7.396 6.672 1.00 94.62 88 ALA A C 1
ATOM 679 O O . ALA A 1 88 ? -3.975 -6.793 7.645 1.00 94.62 88 ALA A O 1
ATOM 680 N N . VAL A 1 89 ? -3.487 -6.851 5.451 1.00 96.06 89 VAL A N 1
ATOM 681 C CA . VAL A 1 89 ? -3.983 -5.496 5.174 1.00 96.06 89 VAL A CA 1
ATOM 682 C C . VAL A 1 89 ? -5.503 -5.418 5.342 1.00 96.06 89 VAL A C 1
ATOM 684 O O . VAL A 1 89 ? -5.992 -4.478 5.965 1.00 96.06 89 VAL A O 1
ATOM 687 N N . ALA A 1 90 ? -6.256 -6.409 4.857 1.00 95.31 90 ALA A N 1
ATOM 688 C CA . ALA A 1 90 ? -7.711 -6.446 5.000 1.00 95.31 90 ALA A CA 1
ATOM 689 C C . ALA A 1 90 ? -8.157 -6.547 6.468 1.00 95.31 90 ALA A C 1
ATOM 691 O O . ALA A 1 90 ? -9.067 -5.834 6.892 1.00 95.31 90 ALA A O 1
ATOM 692 N N . GLU A 1 91 ? -7.505 -7.395 7.267 1.00 94.88 91 GLU A N 1
ATOM 693 C CA . GLU A 1 91 ? -7.769 -7.513 8.705 1.00 94.88 91 GLU A CA 1
ATOM 694 C C . GLU A 1 91 ? -7.519 -6.188 9.429 1.00 94.88 91 GLU A C 1
ATOM 696 O O . GLU A 1 91 ? -8.351 -5.740 10.226 1.00 94.88 91 GLU A O 1
ATOM 701 N N . GLN A 1 92 ? -6.412 -5.517 9.102 1.00 94.38 92 GLN A N 1
ATOM 702 C CA . GLN A 1 92 ? -6.092 -4.213 9.668 1.00 94.38 92 GLN A CA 1
ATOM 703 C C . GLN A 1 92 ? -7.107 -3.142 9.246 1.00 94.38 92 GLN A C 1
ATOM 705 O O . GLN A 1 92 ? -7.564 -2.372 10.094 1.00 94.38 92 GLN A O 1
ATOM 710 N N . ALA A 1 93 ? -7.514 -3.133 7.975 1.00 94.88 93 ALA A N 1
ATOM 711 C CA . ALA A 1 93 ? -8.528 -2.231 7.439 1.00 94.88 93 ALA A CA 1
ATOM 712 C C . ALA A 1 93 ? -9.865 -2.376 8.185 1.00 94.88 93 ALA A C 1
ATOM 714 O O . ALA A 1 93 ? -10.432 -1.395 8.673 1.00 94.88 93 ALA A O 1
ATOM 715 N N . MET A 1 94 ? -10.340 -3.615 8.350 1.00 94.44 94 MET A N 1
ATOM 716 C CA . MET A 1 94 ? -11.576 -3.914 9.080 1.00 94.44 94 MET A CA 1
ATOM 717 C C . MET A 1 94 ? -11.481 -3.497 10.550 1.00 94.44 94 MET A C 1
ATOM 719 O O . MET A 1 94 ? -12.399 -2.863 11.071 1.00 94.44 94 MET A O 1
ATOM 723 N N . LYS A 1 95 ? -10.362 -3.794 11.219 1.00 94.38 95 LYS A N 1
ATOM 724 C CA . LYS A 1 95 ? -10.164 -3.465 12.637 1.00 94.38 95 LYS A CA 1
ATOM 725 C C . LYS A 1 95 ? -10.087 -1.957 12.883 1.00 94.38 95 LYS A C 1
ATOM 727 O O . LYS A 1 95 ? -10.713 -1.457 13.817 1.00 94.38 95 LYS A O 1
ATOM 732 N N . LYS A 1 96 ? -9.310 -1.239 12.069 1.00 93.69 96 LYS A N 1
ATOM 733 C CA . LYS A 1 96 ? -9.011 0.188 12.255 1.00 93.69 96 LYS A CA 1
ATOM 734 C C . LYS A 1 96 ? -10.149 1.086 11.771 1.00 93.69 96 LYS A C 1
ATOM 736 O O . LYS A 1 96 ? -10.514 2.024 12.474 1.00 93.69 96 LYS A O 1
ATOM 741 N N . HIS A 1 97 ? -10.734 0.779 10.614 1.00 93.50 97 HIS A N 1
ATOM 742 C CA . HIS A 1 97 ? -11.733 1.638 9.965 1.00 93.50 97 HIS A CA 1
ATOM 743 C C . HIS A 1 97 ? -13.169 1.154 10.144 1.00 93.50 97 HIS A C 1
ATOM 745 O O . HIS A 1 97 ? -14.095 1.847 9.724 1.00 93.50 97 HIS A O 1
ATOM 751 N N . ARG A 1 98 ? -13.376 -0.027 10.749 1.00 91.75 98 ARG A N 1
ATOM 752 C CA . ARG A 1 98 ? -14.696 -0.680 10.835 1.00 91.75 98 ARG A CA 1
ATOM 753 C C . ARG A 1 98 ? -15.364 -0.786 9.459 1.00 91.75 98 ARG A C 1
ATOM 755 O O . ARG A 1 98 ? -16.580 -0.644 9.330 1.00 91.75 98 ARG A O 1
ATOM 762 N N . ALA A 1 99 ? -14.550 -0.980 8.422 1.00 88.88 99 ALA A N 1
ATOM 763 C CA . ALA A 1 99 ? -15.012 -1.031 7.048 1.00 88.88 99 ALA A CA 1
ATOM 764 C C . ALA A 1 99 ? -15.875 -2.282 6.830 1.00 88.88 99 ALA A C 1
ATOM 766 O O . ALA A 1 99 ? -15.487 -3.386 7.200 1.00 88.88 99 ALA A O 1
ATOM 767 N N . GLN A 1 100 ? -17.048 -2.095 6.224 1.00 90.25 100 GLN A N 1
ATOM 768 C CA . GLN A 1 100 ? -17.968 -3.188 5.881 1.00 90.25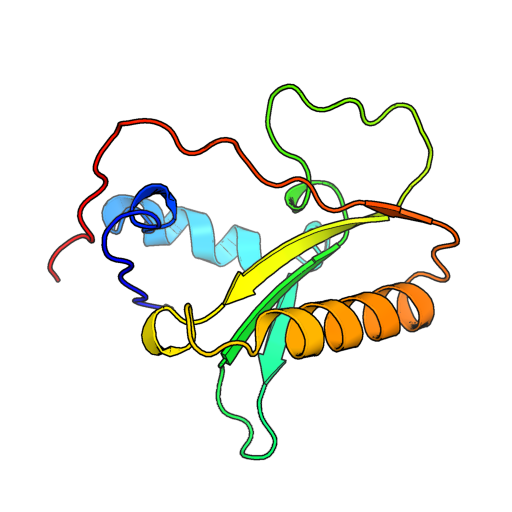 100 GLN A CA 1
ATOM 769 C C . GLN A 1 100 ? -17.697 -3.764 4.488 1.00 90.25 100 GLN A C 1
ATOM 771 O O . GLN A 1 100 ? -18.075 -4.894 4.198 1.00 90.25 100 GLN A O 1
ATOM 776 N N . GLN A 1 101 ? -17.054 -2.975 3.627 1.00 94.38 101 GLN A N 1
ATOM 777 C CA . GLN A 1 101 ? -16.646 -3.355 2.282 1.00 94.38 101 GLN A CA 1
ATOM 778 C C . GLN A 1 101 ? -15.252 -2.795 2.019 1.00 94.38 101 GLN A C 1
ATOM 780 O O . GLN A 1 101 ? -14.960 -1.654 2.388 1.00 94.38 101 GLN A O 1
ATOM 785 N N . LEU A 1 102 ? -14.410 -3.605 1.387 1.00 95.25 102 LEU A N 1
ATOM 786 C CA . LEU A 1 102 ? -13.056 -3.249 0.980 1.00 95.25 102 LEU A CA 1
ATOM 787 C C . LEU A 1 102 ? -12.976 -3.320 -0.542 1.00 95.25 102 LEU A C 1
ATOM 789 O O . LEU A 1 102 ? -13.564 -4.220 -1.147 1.00 95.25 102 LEU A O 1
ATOM 793 N N . ARG A 1 103 ? -12.234 -2.400 -1.150 1.00 95.38 103 ARG A N 1
ATOM 794 C CA . ARG A 1 103 ? -11.996 -2.365 -2.591 1.00 95.38 103 ARG A CA 1
ATOM 795 C C . ARG A 1 103 ? -10.501 -2.231 -2.849 1.00 95.38 103 ARG A C 1
ATOM 797 O O . ARG A 1 103 ? -9.818 -1.437 -2.215 1.00 95.38 103 ARG A O 1
ATOM 804 N N . VAL A 1 104 ? -10.007 -3.030 -3.784 1.00 90.12 104 VAL A N 1
ATOM 805 C CA . VAL A 1 104 ? -8.648 -2.939 -4.320 1.00 90.12 104 VAL A CA 1
ATOM 806 C C . VAL A 1 104 ? -8.792 -2.758 -5.818 1.00 90.12 104 VAL A C 1
ATOM 808 O O . VAL A 1 104 ? -9.550 -3.498 -6.447 1.00 90.12 104 VAL A O 1
ATOM 811 N N . MET A 1 105 ? -8.066 -1.799 -6.383 1.00 82.44 105 MET A N 1
ATOM 812 C CA . MET A 1 105 ? -7.988 -1.623 -7.825 1.00 82.44 105 MET A CA 1
ATOM 813 C C . MET A 1 105 ? -6.615 -2.069 -8.316 1.00 82.44 105 MET A C 1
ATOM 815 O O . MET A 1 105 ? -5.584 -1.640 -7.803 1.00 82.44 105 MET A O 1
ATOM 819 N N . ILE A 1 106 ? -6.604 -2.942 -9.319 1.00 77.38 106 ILE A N 1
ATOM 820 C CA . ILE A 1 106 ? -5.379 -3.348 -10.004 1.00 77.38 106 ILE A CA 1
ATOM 821 C C . ILE A 1 106 ? -5.348 -2.563 -11.307 1.00 77.38 106 ILE A C 1
ATOM 823 O O . ILE A 1 106 ? -6.201 -2.761 -12.173 1.00 77.38 106 ILE A O 1
ATOM 827 N N . ALA A 1 107 ? -4.397 -1.638 -11.424 1.00 69.44 107 ALA A N 1
ATOM 828 C CA . ALA A 1 107 ? -4.188 -0.920 -12.671 1.00 69.44 107 ALA A CA 1
ATOM 829 C C . ALA A 1 107 ? -3.854 -1.921 -13.786 1.00 69.44 107 ALA A C 1
ATOM 831 O O . ALA A 1 107 ? -3.066 -2.848 -13.589 1.00 69.44 107 ALA A O 1
ATOM 832 N N . ALA A 1 108 ? -4.456 -1.734 -14.960 1.00 69.50 108 ALA A N 1
ATOM 833 C CA . ALA A 1 108 ? -4.018 -2.453 -16.144 1.00 69.50 108 ALA A CA 1
ATOM 834 C C . ALA A 1 108 ? -2.588 -2.005 -16.472 1.00 69.50 108 ALA A C 1
ATOM 836 O O . ALA A 1 108 ? -2.329 -0.806 -16.575 1.00 69.50 108 ALA A O 1
ATOM 837 N N . PHE A 1 109 ? -1.675 -2.965 -16.612 1.00 65.12 109 PHE A N 1
ATOM 838 C CA . PHE A 1 109 ? -0.295 -2.687 -16.992 1.00 65.12 109 PHE A CA 1
ATOM 839 C C . PHE A 1 109 ? -0.270 -2.007 -18.357 1.00 65.12 109 PHE A C 1
ATOM 841 O O . PHE A 1 109 ? -0.891 -2.483 -19.313 1.00 65.12 109 PHE A O 1
ATOM 848 N N . THR A 1 110 ? 0.431 -0.883 -18.440 1.00 60.69 110 THR A N 1
ATOM 849 C CA . THR A 1 110 ? 0.649 -0.193 -19.706 1.00 60.69 110 THR A CA 1
ATOM 850 C C . THR A 1 110 ? 1.919 -0.744 -20.341 1.00 60.69 110 THR A C 1
ATOM 852 O O . THR A 1 110 ? 2.851 -1.130 -19.648 1.00 60.69 110 THR A O 1
ATOM 855 N N . SER A 1 111 ? 2.008 -0.795 -21.671 1.00 57.94 111 SER A N 1
ATOM 856 C CA . SER A 1 111 ? 3.203 -1.312 -22.368 1.00 57.94 111 SER A CA 1
ATOM 857 C C . SER A 1 111 ? 4.454 -0.420 -22.219 1.00 57.94 111 SER A C 1
ATOM 859 O O . SER A 1 111 ? 5.406 -0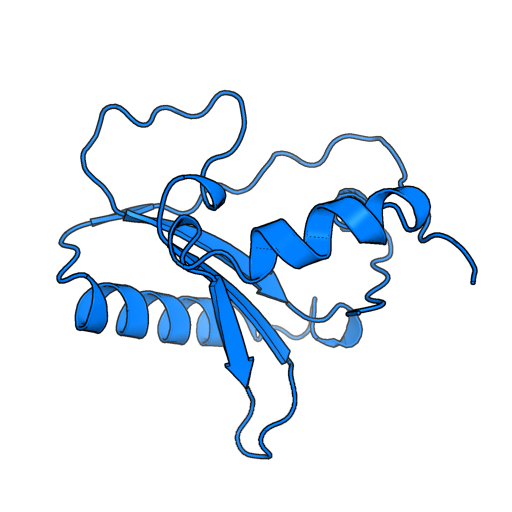.560 -22.986 1.00 57.94 111 SER A O 1
ATOM 861 N N . GLY A 1 112 ? 4.434 0.555 -21.306 1.00 62.25 112 GLY A N 1
ATOM 862 C CA . GLY A 1 112 ? 5.524 1.485 -21.063 1.00 62.25 112 GLY A CA 1
ATOM 863 C C . GLY A 1 112 ? 6.556 0.874 -20.125 1.00 62.25 112 GLY A C 1
ATOM 864 O O . GLY A 1 112 ? 6.247 0.520 -18.998 1.00 62.25 112 GLY A O 1
ATOM 865 N N . HIS A 1 113 ? 7.806 0.783 -20.567 1.00 64.94 113 HIS A N 1
ATOM 866 C CA . HIS A 1 113 ? 8.888 0.338 -19.697 1.00 64.94 113 HIS A CA 1
ATOM 867 C C . HIS A 1 113 ? 9.425 1.502 -18.865 1.00 64.94 113 HIS A C 1
ATOM 869 O O . HIS A 1 113 ? 10.098 2.386 -19.404 1.00 64.94 113 HIS A O 1
ATOM 875 N N . LYS A 1 114 ? 9.181 1.502 -17.552 1.00 70.31 114 LYS A N 1
ATOM 876 C CA . LYS A 1 114 ? 9.805 2.469 -16.637 1.00 70.31 114 LYS A CA 1
ATOM 877 C C . LYS A 1 114 ? 11.052 1.864 -16.011 1.00 70.31 114 LYS A C 1
ATOM 879 O O . LYS A 1 114 ? 10.987 0.969 -15.173 1.00 70.31 114 LYS A O 1
ATOM 884 N N . LYS A 1 115 ? 12.219 2.372 -16.398 1.00 68.38 115 LYS A N 1
ATOM 885 C CA . LYS A 1 115 ? 13.481 1.993 -15.756 1.00 68.38 115 LYS A CA 1
ATOM 886 C C . LYS A 1 115 ? 13.553 2.629 -14.371 1.00 68.38 115 LYS A C 1
ATOM 888 O O . LYS A 1 115 ? 13.167 3.781 -14.203 1.00 68.38 115 LYS A O 1
ATOM 893 N N . CYS A 1 116 ? 14.086 1.901 -13.397 1.00 69.44 116 CYS A N 1
ATOM 894 C CA . CYS A 1 116 ? 14.475 2.514 -12.133 1.00 69.44 116 CYS A CA 1
ATOM 895 C C . CYS A 1 116 ? 15.579 3.546 -12.395 1.00 69.44 116 CYS A C 1
ATOM 897 O O . CYS A 1 116 ? 16.526 3.255 -13.133 1.00 69.44 116 CYS A O 1
ATOM 899 N N . GLY A 1 117 ? 15.454 4.734 -11.796 1.00 62.91 117 GLY A N 1
ATOM 900 C CA . GLY A 1 117 ? 16.525 5.727 -11.803 1.00 62.91 117 GLY A CA 1
ATOM 901 C C . GLY A 1 117 ? 17.786 5.105 -11.207 1.00 62.91 117 GLY A C 1
ATOM 902 O O . GLY A 1 117 ? 17.738 4.545 -10.110 1.00 62.91 117 GLY A O 1
ATOM 903 N N . GLN A 1 118 ? 18.884 5.120 -11.962 1.00 44.78 118 GLN A N 1
ATOM 904 C CA . GLN A 1 118 ? 20.187 4.726 -11.437 1.00 44.78 118 GLN A CA 1
ATOM 905 C C . GLN A 1 118 ? 20.670 5.864 -10.537 1.00 44.78 118 GLN A C 1
ATOM 907 O O . GLN A 1 118 ? 20.778 6.996 -11.000 1.00 44.78 118 GLN A O 1
ATOM 912 N N . THR A 1 119 ? 20.883 5.565 -9.257 1.00 45.81 119 THR A N 1
ATOM 913 C CA . THR A 1 119 ? 21.615 6.438 -8.328 1.00 45.81 119 THR A CA 1
ATOM 914 C C . THR A 1 119 ? 23.075 6.545 -8.722 1.00 45.81 119 THR A C 1
ATOM 916 O O . THR A 1 119 ? 23.635 5.474 -9.061 1.00 45.81 119 THR A O 1
#

Radius of gyration: 14.71 Å; chains: 1; bounding box: 42×32×35 Å

Foldseek 3Di:
DQQAAADPPCQVPADDPVCVVVVVVCQPPVVQAKDFDADPVRDGFWMKTWPDVQDDPPDDPVDDFIRMDIGGGRVCPPVPCVVVRVVVVVVCCCVPVVTPHYDGDDDDGDPDRHGHDDD

Secondary structure (DSSP, 8-state):
-----PPTTSGGG---GGGHHHHHHHHH-GGG-EEEEE-TTS-EEEEEEESGGGPPTT----S--EEEEEEE-GGGTTSS-HHHHHHHHHHHHHHHH--S-EE---PPPPS---PPPP-

pLDDT: mean 85.83, std 11.72, range [44.78, 96.56]

Sequence (119 aa):
MVGWCYGFPYDDYNLDADKSHEISPYLVDPKNDFWAILNRQGELEGFCSFGADGQASGGDYSAKALDIGIGIRSDLVGRGRGKQYAQAVAEQAMKKHRAQQLRVMIAAFTSGHKKCGQT